Protein AF-A0A818SP12-F1 (afdb_monomer_lite)

Foldseek 3Di:
DQAADEPPDADAEDEDEPVPDDPPLRAAYEHYAEYEYADAEDDDPVSVVSRYQLQNHQEYAPQRYNDDALVNVQVSLVRRQNHAYYEYEPVSQQAAPPRHQAYEYEPPDPPDDVVNSCNRCVNHQEYEYEDADPVVVVVVVVVCPRHQYYQYDYPPDDPVRNPPPNPPPDPDD

Structure (mmCIF, N/CA/C/O backbone):
data_AF-A0A818SP12-F1
#
_entry.id   AF-A0A818SP12-F1
#
loop_
_atom_site.group_PDB
_atom_site.id
_atom_site.type_symbol
_atom_site.label_atom_id
_atom_site.label_alt_id
_atom_site.label_comp_id
_atom_site.label_asym_id
_atom_site.label_entity_id
_atom_site.label_seq_id
_atom_site.pdbx_PDB_ins_code
_atom_site.Cartn_x
_atom_site.Cartn_y
_atom_site.Cartn_z
_atom_site.occupancy
_atom_site.B_iso_or_equiv
_atom_site.auth_seq_id
_atom_site.auth_comp_id
_atom_site.auth_asym_id
_atom_site.auth_atom_id
_atom_site.pdbx_PDB_model_num
ATOM 1 N N . MET A 1 1 ? -17.004 5.245 33.295 1.00 41.19 1 MET A N 1
ATOM 2 C CA . MET A 1 1 ? -17.491 4.668 32.028 1.00 41.19 1 MET A CA 1
ATOM 3 C C . MET A 1 1 ? -17.268 5.730 30.967 1.00 41.19 1 MET A C 1
ATOM 5 O O . MET A 1 1 ? -18.057 6.663 30.880 1.00 41.19 1 MET A O 1
ATOM 9 N N . GLU A 1 2 ? -16.122 5.689 30.291 1.00 43.19 2 GLU A N 1
ATOM 10 C CA . GLU A 1 2 ? -15.814 6.641 29.219 1.00 43.19 2 GLU A CA 1
ATOM 11 C C . GLU A 1 2 ? -16.740 6.339 28.036 1.00 43.19 2 GLU A C 1
ATOM 13 O O . GLU A 1 2 ? -16.854 5.194 27.600 1.00 43.19 2 GLU A O 1
ATOM 18 N N . LYS A 1 3 ? -17.503 7.342 27.590 1.00 48.75 3 LYS A N 1
ATOM 19 C CA . LYS A 1 3 ? -18.374 7.219 26.420 1.00 48.75 3 LYS A CA 1
ATOM 20 C C . LYS A 1 3 ? -17.529 7.491 25.181 1.00 48.75 3 LYS A C 1
ATOM 22 O O . LYS A 1 3 ? -17.198 8.644 24.926 1.00 48.75 3 LYS A O 1
ATOM 27 N N . TYR A 1 4 ? -17.208 6.448 24.427 1.00 52.53 4 TYR A N 1
ATOM 28 C CA . TYR A 1 4 ? -16.666 6.595 23.080 1.00 52.53 4 TYR A CA 1
ATOM 29 C C . TYR A 1 4 ? -17.786 7.070 22.137 1.00 52.53 4 TYR A C 1
ATOM 31 O O . TYR A 1 4 ? -18.865 6.477 22.096 1.00 52.53 4 TYR A O 1
ATOM 39 N N . LEU A 1 5 ? -17.544 8.154 21.404 1.00 53.16 5 LEU A N 1
ATOM 40 C CA . LEU A 1 5 ? -18.278 8.546 20.207 1.00 53.16 5 LEU A CA 1
ATOM 41 C C . LEU A 1 5 ? -17.716 7.742 19.030 1.00 53.16 5 LEU A C 1
ATOM 43 O O . LEU A 1 5 ? -16.563 7.908 18.624 1.00 53.16 5 LEU A O 1
ATOM 47 N N . PHE A 1 6 ? -18.541 6.854 18.491 1.00 58.62 6 PHE A N 1
ATOM 48 C CA . PHE A 1 6 ? -18.219 6.105 17.286 1.00 58.62 6 PHE A CA 1
ATOM 49 C C . PHE A 1 6 ? -18.620 6.931 16.069 1.00 58.62 6 PHE A C 1
ATOM 51 O O . PHE A 1 6 ? -19.770 7.358 15.954 1.00 58.62 6 PHE A O 1
ATOM 58 N N . TYR A 1 7 ? -17.682 7.139 15.148 1.00 61.56 7 TYR A N 1
ATOM 59 C CA . TYR A 1 7 ? -18.035 7.613 13.815 1.00 61.56 7 TYR A CA 1
ATOM 60 C C . TYR A 1 7 ? -18.568 6.423 13.017 1.00 61.56 7 TYR A C 1
ATOM 62 O O . TYR A 1 7 ? -17.802 5.640 12.463 1.00 61.56 7 TYR A O 1
ATOM 70 N N . GLU A 1 8 ? -19.894 6.276 13.009 1.00 62.97 8 GLU A N 1
ATOM 71 C CA . GLU A 1 8 ? -20.602 5.222 12.266 1.00 62.97 8 GLU A CA 1
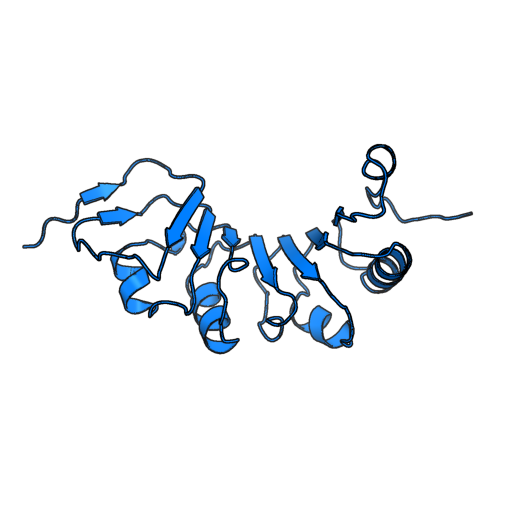ATOM 72 C C . GLU A 1 8 ? -20.733 5.526 10.770 1.00 62.97 8 GLU A C 1
ATOM 74 O O . GLU A 1 8 ? -21.113 4.650 9.999 1.00 62.97 8 GLU A O 1
ATOM 79 N N . ASN A 1 9 ? -20.423 6.752 10.348 1.00 75.19 9 ASN A N 1
ATOM 80 C CA . ASN A 1 9 ? -20.416 7.103 8.937 1.00 75.19 9 ASN A CA 1
ATOM 81 C C . ASN A 1 9 ? -19.161 6.553 8.263 1.00 75.19 9 ASN A C 1
ATOM 83 O O . ASN A 1 9 ? -18.054 6.660 8.794 1.00 75.19 9 ASN A O 1
ATOM 87 N N . LYS A 1 10 ? -19.344 6.032 7.052 1.00 81.19 10 LYS A N 1
ATOM 88 C CA . LYS A 1 10 ? -18.255 5.596 6.187 1.00 81.19 10 LYS A CA 1
ATOM 89 C C . LYS A 1 10 ? -17.346 6.776 5.848 1.00 81.19 10 LYS A C 1
ATOM 91 O O . LYS A 1 10 ? -17.811 7.809 5.371 1.00 81.19 10 LYS A O 1
ATOM 96 N N . ILE A 1 11 ? -16.054 6.593 6.076 1.00 83.25 11 ILE A N 1
ATOM 97 C CA . ILE A 1 11 ? -14.992 7.518 5.701 1.00 83.25 11 ILE A CA 1
ATOM 98 C C . ILE A 1 11 ? -14.159 6.812 4.638 1.00 83.25 11 ILE A C 1
ATOM 100 O O . ILE A 1 11 ? -13.519 5.793 4.904 1.00 83.25 11 ILE A O 1
ATOM 104 N N . ASP A 1 12 ? -14.179 7.338 3.418 1.00 84.31 12 ASP A N 1
ATOM 105 C CA . ASP A 1 12 ? -13.412 6.736 2.328 1.00 84.31 12 ASP A CA 1
ATOM 106 C C . ASP A 1 12 ? -11.906 6.896 2.568 1.00 84.31 12 ASP A C 1
ATOM 108 O O . ASP A 1 12 ? -11.175 5.910 2.486 1.00 84.31 12 ASP A O 1
ATOM 112 N N . SER A 1 13 ? -11.479 8.093 2.985 1.00 87.69 13 SER A N 1
ATOM 113 C CA . SER A 1 13 ? -10.087 8.400 3.326 1.00 87.69 13 SER A CA 1
ATOM 114 C C . SER A 1 13 ? -9.990 9.217 4.608 1.00 87.69 13 SER A C 1
ATOM 116 O O . SER A 1 13 ? -10.623 10.265 4.731 1.00 87.69 13 SER A O 1
ATOM 118 N N . LEU A 1 14 ? -9.177 8.751 5.554 1.00 88.00 14 LEU A N 1
ATOM 119 C CA . LEU A 1 14 ? -8.859 9.458 6.790 1.00 88.00 14 LEU A CA 1
ATOM 120 C C . LEU A 1 14 ? -7.372 9.804 6.810 1.00 88.00 14 LEU A C 1
ATOM 122 O O . LEU A 1 14 ? -6.536 8.911 6.711 1.00 88.00 14 LEU A O 1
ATOM 126 N N . LEU A 1 15 ? -7.057 11.089 6.971 1.00 86.31 15 LEU A N 1
ATOM 127 C CA . LEU A 1 15 ? -5.697 11.568 7.202 1.00 86.31 15 LEU A CA 1
ATOM 128 C C . LEU A 1 15 ? -5.488 11.814 8.696 1.00 86.31 15 LEU A C 1
ATOM 130 O O . LEU A 1 15 ? -6.274 12.523 9.326 1.00 86.31 15 LEU A O 1
ATOM 134 N N . ILE A 1 16 ? -4.426 11.233 9.252 1.00 82.62 16 ILE A N 1
ATOM 135 C CA . ILE A 1 16 ? -4.014 11.427 10.642 1.00 82.62 16 ILE A CA 1
ATOM 136 C C . ILE A 1 16 ? -2.617 12.044 10.673 1.00 82.62 16 ILE A C 1
ATOM 138 O O . ILE A 1 16 ? -1.634 11.397 10.316 1.00 82.62 16 ILE A O 1
ATOM 142 N N . ASP A 1 17 ? -2.550 13.280 11.170 1.00 81.38 17 ASP A N 1
ATOM 143 C CA . ASP A 1 17 ? -1.303 13.951 11.537 1.00 81.38 17 ASP A CA 1
ATOM 144 C C . ASP A 1 17 ? -0.879 13.511 12.942 1.00 81.38 17 ASP A C 1
ATOM 146 O O . ASP A 1 17 ? -1.494 13.896 13.941 1.00 81.38 17 ASP A O 1
ATOM 150 N N . ILE A 1 18 ? 0.169 12.688 13.013 1.00 73.88 18 ILE A N 1
ATOM 151 C CA . ILE A 1 18 ? 0.690 12.117 14.263 1.00 73.88 18 ILE A CA 1
ATOM 152 C C . ILE A 1 18 ? 1.515 13.122 15.083 1.00 73.88 18 ILE A C 1
ATOM 154 O O . ILE A 1 18 ? 1.716 12.898 16.275 1.00 73.88 18 ILE A O 1
ATOM 158 N N . VAL A 1 19 ? 1.945 14.247 14.495 1.00 68.00 19 VAL A N 1
ATOM 159 C CA . VAL A 1 19 ? 2.698 15.308 15.192 1.00 68.00 19 VAL A CA 1
ATOM 160 C C . VAL A 1 19 ? 1.755 16.198 15.993 1.00 68.00 19 VAL A C 1
ATOM 162 O O . VAL A 1 19 ? 2.075 16.630 17.101 1.00 68.00 19 VAL A O 1
ATOM 165 N N . ARG A 1 20 ? 0.573 16.480 15.441 1.00 62.47 20 ARG A N 1
ATOM 166 C CA . ARG A 1 20 ? -0.422 17.382 16.046 1.00 62.47 20 ARG A CA 1
ATOM 167 C C . ARG A 1 20 ? -1.570 16.650 16.724 1.00 62.47 20 ARG A C 1
ATOM 169 O O . ARG A 1 20 ? -2.579 17.271 17.067 1.00 62.47 20 ARG A O 1
ATOM 176 N N . PHE A 1 21 ? -1.435 15.342 16.920 1.00 57.81 21 PHE A N 1
ATOM 177 C CA . PHE A 1 21 ? -2.532 14.529 17.408 1.00 57.81 21 PHE A CA 1
ATOM 178 C C . PHE A 1 21 ? -2.845 14.834 18.877 1.00 57.81 21 PHE A C 1
ATOM 180 O O . PHE A 1 21 ? -2.185 14.362 19.802 1.00 57.81 21 PHE A O 1
ATOM 187 N N . ILE A 1 22 ? -3.902 15.612 19.103 1.00 52.59 22 ILE A N 1
ATOM 188 C CA . ILE A 1 22 ? -4.530 15.712 20.416 1.00 52.59 22 ILE A CA 1
ATOM 189 C C . ILE A 1 22 ? -5.417 14.477 20.553 1.00 52.59 22 ILE A C 1
ATOM 191 O O . ILE A 1 22 ? -6.493 14.407 19.956 1.00 52.59 22 ILE A O 1
ATOM 195 N N . ILE A 1 23 ? -4.968 13.497 21.342 1.00 52.84 23 ILE A N 1
ATOM 196 C CA . ILE A 1 23 ? -5.795 12.352 21.731 1.00 52.84 23 ILE A CA 1
ATOM 197 C C . ILE A 1 23 ? -6.942 12.901 22.583 1.00 52.84 23 ILE A C 1
ATOM 199 O O . ILE A 1 23 ? -6.819 13.072 23.793 1.00 52.84 23 ILE A O 1
ATOM 203 N N . SER A 1 24 ? -8.074 13.198 21.952 1.00 47.06 24 SER A N 1
ATOM 204 C CA . SER A 1 24 ? -9.338 13.177 22.668 1.00 47.06 24 SER A CA 1
ATOM 205 C C . SER A 1 24 ? -9.766 11.708 22.707 1.00 47.06 24 SER A C 1
ATOM 207 O O . SER A 1 24 ? -10.098 11.173 21.646 1.00 47.06 24 SER A O 1
ATOM 209 N N . PRO A 1 25 ? -9.774 11.035 23.875 1.00 51.47 25 PRO A N 1
ATOM 210 C CA . PRO A 1 25 ? -10.089 9.602 24.018 1.00 51.47 25 PRO A CA 1
ATOM 211 C C . PRO A 1 25 ? -11.529 9.234 23.612 1.00 51.47 25 PRO A C 1
ATOM 213 O O . PRO A 1 25 ? -11.990 8.122 23.843 1.00 51.47 25 PRO A O 1
ATOM 216 N N . ILE A 1 26 ? -12.262 10.178 23.029 1.00 56.19 26 ILE A N 1
ATOM 217 C CA . ILE A 1 26 ? -13.682 10.087 22.753 1.00 56.19 26 ILE A CA 1
ATOM 218 C C . ILE A 1 26 ? -13.934 9.520 21.349 1.00 56.19 26 ILE A C 1
ATOM 220 O O . ILE A 1 26 ? -14.960 8.886 21.165 1.00 56.19 26 ILE A O 1
ATOM 224 N N . HIS A 1 27 ? -13.040 9.663 20.367 1.00 65.56 27 HIS A N 1
ATOM 225 C CA . HIS A 1 27 ? -13.371 9.315 18.976 1.00 65.56 27 HIS A CA 1
ATOM 226 C C . HIS A 1 27 ? -12.749 7.996 18.517 1.00 65.56 27 HIS A C 1
ATOM 228 O O . HIS A 1 27 ? -11.528 7.848 18.514 1.00 65.56 27 HIS A O 1
ATOM 234 N N . ARG A 1 28 ? -13.601 7.065 18.068 1.00 77.25 28 ARG A N 1
ATOM 235 C CA . ARG A 1 28 ? -13.178 5.836 17.388 1.00 77.25 28 ARG A CA 1
ATOM 236 C C . ARG A 1 28 ? -13.745 5.773 15.973 1.00 77.25 28 ARG A C 1
ATOM 238 O O . ARG A 1 28 ? -14.959 5.833 15.777 1.00 77.25 28 ARG A O 1
ATOM 245 N N . PHE A 1 29 ? -12.859 5.619 14.999 1.00 83.94 29 PHE A N 1
ATOM 246 C CA . PHE A 1 29 ? -13.175 5.467 13.586 1.00 83.94 29 PHE A CA 1
ATOM 247 C C . PHE A 1 29 ? -13.300 3.979 13.241 1.00 83.94 29 PHE A C 1
ATOM 249 O O . PHE A 1 29 ? -12.319 3.236 13.281 1.00 83.94 29 PHE A O 1
ATOM 256 N N . THR A 1 30 ? -14.517 3.525 12.938 1.00 82.94 30 THR A N 1
ATOM 257 C CA . THR A 1 30 ? -14.813 2.099 12.694 1.00 82.94 30 THR A CA 1
ATOM 258 C C . THR A 1 30 ? -15.111 1.771 11.237 1.00 82.94 30 THR A C 1
ATOM 260 O O . THR A 1 30 ? -15.157 0.599 10.885 1.00 82.94 30 THR A O 1
ATOM 263 N N . GLN A 1 31 ? -15.297 2.777 10.381 1.00 86.12 31 GLN A N 1
ATOM 264 C CA . GLN A 1 31 ? -15.625 2.596 8.965 1.00 86.12 31 GLN A CA 1
ATOM 265 C C . GLN A 1 31 ? -14.680 3.391 8.057 1.00 86.12 31 GLN A C 1
ATOM 267 O O . GLN A 1 31 ? -15.122 4.189 7.236 1.00 86.12 31 GLN A O 1
ATOM 272 N N . VAL A 1 32 ? -13.373 3.186 8.223 1.00 88.75 32 VAL A N 1
ATOM 273 C CA . VAL A 1 32 ? -12.334 3.793 7.376 1.00 88.75 32 VAL A CA 1
ATOM 274 C C . VAL A 1 32 ? -11.844 2.750 6.378 1.00 88.75 32 VAL A C 1
ATOM 276 O O . VAL A 1 32 ? -11.532 1.634 6.784 1.00 88.75 32 VAL A O 1
ATOM 279 N N . LYS A 1 33 ? -11.775 3.104 5.089 1.00 91.62 33 LYS A N 1
ATOM 280 C CA . LYS A 1 33 ? -11.207 2.237 4.037 1.00 91.62 33 LYS A CA 1
ATOM 281 C C . LYS A 1 33 ? -9.752 2.565 3.728 1.00 91.62 33 LYS A C 1
ATOM 283 O O . LYS A 1 33 ? -8.932 1.655 3.629 1.00 91.62 33 LYS A O 1
ATOM 288 N N . SER A 1 34 ? -9.442 3.849 3.577 1.00 93.00 34 SER A N 1
ATOM 289 C CA . SER A 1 34 ? -8.093 4.342 3.318 1.00 93.00 34 SER A CA 1
ATOM 290 C C . SER A 1 34 ? -7.593 5.135 4.515 1.00 93.00 34 SER A C 1
ATOM 292 O O . SER A 1 34 ? -8.241 6.092 4.941 1.00 93.00 34 SER A O 1
ATOM 294 N N . LEU A 1 35 ? -6.428 4.768 5.040 1.00 90.94 35 LEU A N 1
ATOM 295 C CA . LEU A 1 35 ? -5.744 5.539 6.071 1.00 90.94 35 LEU A CA 1
ATOM 296 C C . LEU A 1 35 ? -4.454 6.128 5.510 1.00 90.94 35 LEU A C 1
ATOM 298 O O . LEU A 1 35 ? -3.609 5.411 4.981 1.00 90.94 35 LEU A O 1
ATOM 302 N N . ILE A 1 36 ? -4.323 7.439 5.669 1.00 89.50 36 ILE A N 1
ATOM 303 C CA . ILE A 1 36 ? -3.132 8.214 5.351 1.00 89.50 36 ILE A CA 1
ATOM 304 C C . ILE A 1 36 ? -2.532 8.661 6.679 1.00 89.50 36 ILE A C 1
ATOM 306 O O . ILE A 1 36 ? -3.196 9.337 7.469 1.00 89.50 36 ILE A O 1
ATOM 310 N N . LEU A 1 37 ? -1.293 8.267 6.941 1.00 85.62 37 LEU A N 1
ATOM 311 C CA . LEU A 1 37 ? -0.561 8.701 8.124 1.00 85.62 37 LEU A CA 1
ATOM 312 C C . LEU A 1 37 ? 0.511 9.701 7.703 1.00 85.62 37 LEU A C 1
ATOM 314 O O . LEU A 1 37 ? 1.258 9.446 6.763 1.00 85.62 37 LEU A O 1
ATOM 318 N N . CYS A 1 38 ? 0.594 10.831 8.403 1.00 83.88 38 CYS A N 1
ATOM 319 C CA . CYS A 1 38 ? 1.618 11.838 8.149 1.00 83.88 38 CYS A CA 1
ATOM 320 C C . CYS A 1 38 ? 2.298 12.303 9.436 1.00 83.88 38 CYS A C 1
ATOM 322 O O . CYS A 1 38 ? 1.653 12.407 10.484 1.00 83.88 38 CYS A O 1
ATOM 324 N N . GLY A 1 39 ? 3.592 12.615 9.344 1.00 81.81 39 GLY A N 1
ATOM 325 C CA . GLY A 1 39 ? 4.402 13.167 10.429 1.00 81.81 39 GLY A CA 1
ATOM 326 C C . GLY A 1 39 ? 5.796 12.553 10.526 1.00 81.81 39 GLY A C 1
ATOM 327 O O . GLY A 1 39 ? 6.221 11.812 9.649 1.00 81.81 39 GLY A O 1
ATOM 328 N N . SER A 1 40 ? 6.527 12.853 11.598 1.00 77.94 40 SER A N 1
ATOM 329 C CA . SER A 1 40 ? 7.939 12.463 11.694 1.00 77.94 40 SER A CA 1
ATOM 330 C C . SER A 1 40 ? 8.154 10.983 12.021 1.00 77.94 40 SER A C 1
ATOM 332 O O . SER A 1 40 ? 8.978 10.329 11.390 1.00 77.94 40 SER A O 1
ATOM 334 N N . THR A 1 41 ? 7.417 10.431 12.989 1.00 76.50 41 THR A N 1
ATOM 335 C CA . THR A 1 41 ? 7.531 9.025 13.411 1.00 76.50 41 THR A CA 1
ATOM 336 C C . THR A 1 41 ? 6.173 8.415 13.704 1.00 76.50 41 THR A C 1
ATOM 338 O O . THR A 1 41 ? 5.271 9.082 14.215 1.00 76.50 41 THR A O 1
ATOM 341 N N . LEU A 1 42 ? 6.030 7.118 13.429 1.00 76.75 42 LEU A N 1
ATOM 342 C CA . LEU A 1 42 ? 4.791 6.402 13.691 1.00 76.75 42 LEU A CA 1
ATOM 343 C C . LEU A 1 42 ? 4.441 6.399 15.192 1.00 76.75 42 LEU A C 1
ATOM 345 O O . LEU A 1 42 ? 5.268 6.126 16.062 1.00 76.75 42 LEU A O 1
ATOM 349 N N . MET A 1 43 ? 3.172 6.661 15.501 1.00 76.38 43 MET A N 1
ATOM 350 C CA . MET A 1 43 ? 2.629 6.463 16.843 1.00 76.38 43 MET A CA 1
ATOM 351 C C . MET A 1 43 ? 2.566 4.967 17.193 1.00 76.38 43 MET A C 1
ATOM 353 O O . MET A 1 43 ? 2.374 4.122 16.319 1.00 76.38 43 MET A O 1
ATOM 357 N N . SER A 1 44 ? 2.662 4.617 18.481 1.00 79.69 44 SER A N 1
ATOM 358 C CA . SER A 1 44 ? 2.549 3.213 18.880 1.00 79.69 44 SER A CA 1
ATOM 359 C C . SER A 1 44 ? 1.223 2.600 18.414 1.00 79.69 44 SER A C 1
ATOM 361 O O . SER A 1 44 ? 0.153 3.216 18.474 1.00 79.69 44 SER A O 1
ATOM 363 N N . LEU A 1 45 ? 1.296 1.345 17.968 1.00 81.31 45 LEU A N 1
ATOM 364 C CA . LEU A 1 45 ? 0.138 0.602 17.481 1.00 81.31 45 LEU A CA 1
ATOM 365 C C . LEU A 1 45 ? -1.004 0.569 18.505 1.00 81.31 45 LEU A C 1
ATOM 367 O O . LEU A 1 45 ? -2.172 0.617 18.123 1.00 81.31 45 LEU A O 1
ATOM 371 N N . ASP A 1 46 ? -0.676 0.484 19.794 1.00 81.19 46 ASP A N 1
ATOM 372 C CA . ASP A 1 46 ? -1.672 0.444 20.861 1.00 81.19 46 ASP A CA 1
ATOM 373 C C . ASP A 1 46 ? -2.527 1.709 20.873 1.00 81.19 46 ASP A C 1
ATOM 375 O O . ASP A 1 46 ? -3.747 1.608 20.980 1.00 81.19 46 ASP A O 1
ATOM 379 N N . VAL A 1 47 ? -1.923 2.885 20.665 1.00 80.38 47 VAL A N 1
ATOM 380 C CA . VAL A 1 47 ? -2.680 4.137 20.581 1.00 80.38 47 VAL A CA 1
ATOM 381 C C . VAL A 1 47 ? -3.512 4.176 19.302 1.00 80.38 47 VAL A C 1
ATOM 383 O O . VAL A 1 47 ? -4.703 4.481 19.374 1.00 80.38 47 VAL A O 1
ATOM 386 N N . LEU A 1 48 ? -2.957 3.779 18.152 1.00 82.06 48 LEU A N 1
ATOM 387 C CA . LEU A 1 48 ? -3.722 3.728 16.899 1.00 82.06 48 LEU A CA 1
ATOM 388 C C . LEU A 1 48 ? -4.948 2.801 17.008 1.00 82.06 48 LEU A C 1
ATOM 390 O O . LEU A 1 48 ? -6.037 3.149 16.558 1.00 82.06 48 LEU A O 1
ATOM 394 N N . LYS A 1 49 ? -4.814 1.660 17.692 1.00 83.56 49 LYS A N 1
ATOM 395 C CA . LYS A 1 49 ? -5.921 0.725 17.962 1.00 83.56 49 LYS A CA 1
ATOM 396 C C . LYS A 1 49 ? -6.995 1.290 18.893 1.00 83.56 49 LYS A C 1
ATOM 398 O O . LYS A 1 49 ? -8.123 0.794 18.876 1.00 83.56 49 LYS A O 1
ATOM 403 N N . THR A 1 50 ? -6.678 2.293 19.716 1.00 81.00 50 THR A N 1
ATOM 404 C CA . THR A 1 50 ? -7.699 2.957 20.546 1.00 81.00 50 THR A CA 1
ATOM 405 C C . THR A 1 50 ? -8.627 3.839 19.713 1.00 81.00 50 THR A C 1
ATOM 407 O O . THR A 1 50 ? -9.817 3.927 20.018 1.00 81.00 50 THR A O 1
ATOM 410 N N . ILE A 1 51 ? -8.108 4.426 18.631 1.00 82.00 51 ILE A N 1
ATOM 411 C CA . ILE A 1 51 ? -8.832 5.377 17.781 1.00 82.00 51 ILE A CA 1
ATOM 412 C C . ILE A 1 51 ? -9.360 4.760 16.482 1.00 82.00 51 ILE A C 1
ATOM 414 O O . ILE A 1 51 ? -10.211 5.371 15.843 1.00 82.00 51 ILE A O 1
ATOM 418 N N . MET A 1 52 ? -8.914 3.563 16.084 1.00 85.31 52 MET A N 1
ATOM 419 C CA . MET A 1 52 ? -9.251 2.980 14.780 1.00 85.31 52 MET A CA 1
ATOM 420 C C . MET A 1 52 ? -9.505 1.471 14.815 1.00 85.31 52 MET A C 1
ATOM 422 O O . MET A 1 52 ? -8.848 0.724 15.539 1.00 85.31 52 MET A O 1
ATOM 426 N N . ASP A 1 53 ? -10.447 1.013 13.986 1.00 87.12 53 ASP A N 1
ATOM 427 C CA . ASP A 1 53 ? -10.574 -0.397 13.612 1.00 87.12 53 ASP A CA 1
ATOM 428 C C . ASP A 1 53 ? -9.811 -0.704 12.314 1.00 87.12 53 ASP A C 1
ATOM 430 O O . ASP A 1 53 ? -10.265 -0.397 11.212 1.00 87.12 53 ASP A O 1
ATOM 434 N N . PHE A 1 54 ? -8.659 -1.360 12.449 1.00 89.25 54 PHE A N 1
ATOM 435 C CA . PHE A 1 54 ? -7.813 -1.753 11.323 1.00 89.25 54 PHE A CA 1
ATOM 436 C C . PHE A 1 54 ? -8.421 -2.842 10.422 1.00 89.25 54 PHE A C 1
ATOM 438 O O . PHE A 1 54 ? -7.963 -3.034 9.298 1.00 89.25 54 PHE A O 1
ATOM 445 N N . ASN A 1 55 ? -9.474 -3.543 10.862 1.00 89.81 55 ASN A N 1
ATOM 446 C CA . ASN A 1 55 ? -10.075 -4.627 10.077 1.00 89.81 55 ASN A CA 1
ATOM 447 C C . ASN A 1 55 ? -10.785 -4.150 8.805 1.00 89.81 55 ASN A C 1
ATOM 449 O O . ASN A 1 55 ? -11.069 -4.972 7.935 1.00 89.81 55 ASN A O 1
ATOM 453 N N . GLN A 1 56 ? -11.114 -2.859 8.706 1.00 87.94 56 GLN A N 1
ATOM 454 C CA . GLN A 1 56 ? -11.771 -2.277 7.531 1.00 87.94 56 GLN A CA 1
ATOM 455 C C . GLN A 1 56 ? -10.790 -1.615 6.559 1.00 87.94 56 GLN A C 1
ATOM 457 O O . GLN A 1 56 ? -11.196 -1.249 5.458 1.00 87.94 56 GLN A O 1
ATOM 462 N N . ILE A 1 57 ? -9.519 -1.476 6.947 1.00 92.81 57 ILE A N 1
ATOM 463 C CA . ILE A 1 57 ? -8.525 -0.786 6.134 1.00 92.81 57 ILE A CA 1
ATOM 464 C C . ILE A 1 57 ? -8.141 -1.657 4.941 1.00 92.81 57 ILE A C 1
ATOM 466 O O . ILE A 1 57 ? -7.608 -2.756 5.091 1.00 92.81 57 ILE A O 1
ATOM 470 N N . GLU A 1 58 ? -8.415 -1.129 3.755 1.00 94.69 58 GLU A N 1
ATOM 471 C CA . GLU A 1 58 ? -8.094 -1.715 2.454 1.00 94.69 58 GLU A CA 1
ATOM 472 C C . GLU A 1 58 ? -6.876 -1.021 1.826 1.00 94.69 58 GLU A C 1
ATOM 474 O O . GLU A 1 58 ? -6.128 -1.661 1.085 1.00 94.69 58 GLU A O 1
ATOM 479 N N . LYS A 1 59 ? -6.643 0.255 2.171 1.00 94.75 59 LYS A N 1
ATOM 480 C CA . LYS A 1 59 ? -5.549 1.080 1.652 1.00 94.75 59 LYS A CA 1
ATOM 481 C C . LYS A 1 59 ? -4.757 1.770 2.761 1.00 94.75 59 LYS A C 1
ATOM 483 O O . LYS A 1 59 ? -5.344 2.403 3.641 1.00 94.75 59 LYS A O 1
ATOM 488 N N . PHE A 1 60 ? -3.432 1.713 2.656 1.00 92.06 60 PHE A N 1
ATOM 489 C CA . PHE A 1 60 ? -2.523 2.520 3.464 1.00 92.06 60 PHE A CA 1
ATOM 490 C C . PHE A 1 60 ? -1.646 3.425 2.632 1.00 92.06 60 PHE A C 1
ATOM 492 O O . PHE A 1 60 ? -1.146 3.026 1.584 1.00 92.06 60 PHE A O 1
ATOM 499 N N . ASP A 1 61 ? -1.421 4.612 3.175 1.00 90.31 61 ASP A N 1
ATOM 500 C CA . ASP A 1 61 ? -0.471 5.575 2.661 1.00 90.31 61 ASP A CA 1
ATOM 501 C C . ASP A 1 61 ? 0.489 6.014 3.769 1.00 90.31 61 ASP A C 1
ATOM 503 O O . ASP A 1 61 ? 0.079 6.606 4.775 1.00 90.31 61 ASP A O 1
ATOM 507 N N . PHE A 1 62 ? 1.761 5.665 3.577 1.00 84.31 62 PHE A N 1
ATOM 508 C CA . PHE A 1 62 ? 2.879 6.017 4.448 1.00 84.31 62 PHE A CA 1
ATOM 509 C C . PHE A 1 62 ? 3.802 7.062 3.831 1.00 84.31 62 PHE A C 1
ATOM 511 O O . PHE A 1 62 ? 4.821 7.385 4.434 1.00 84.31 62 PHE A O 1
ATOM 518 N N . PHE A 1 63 ? 3.470 7.590 2.653 1.00 80.50 63 PHE A N 1
ATOM 519 C CA . PHE A 1 63 ? 4.346 8.494 1.915 1.00 80.50 63 PHE A CA 1
ATOM 520 C C . PHE A 1 63 ? 4.700 9.755 2.713 1.00 80.50 63 PHE A C 1
ATOM 522 O O . PHE A 1 63 ? 5.784 10.309 2.585 1.00 80.50 63 PHE A O 1
ATOM 529 N N . LEU A 1 64 ? 3.792 10.188 3.588 1.00 81.62 64 LEU A N 1
ATOM 530 C CA . LEU A 1 64 ? 3.956 11.391 4.397 1.00 81.62 64 LEU A CA 1
ATOM 531 C C . LEU A 1 64 ? 4.591 11.129 5.777 1.00 81.62 64 LEU A C 1
ATOM 533 O O . LEU A 1 64 ? 4.562 12.026 6.625 1.00 81.62 64 LEU A O 1
ATOM 537 N N . ILE A 1 65 ? 5.116 9.923 6.040 1.00 82.31 65 ILE A N 1
ATOM 538 C CA . ILE A 1 65 ? 5.888 9.630 7.256 1.00 82.31 65 ILE A CA 1
ATOM 539 C C . ILE A 1 65 ? 7.387 9.780 6.973 1.00 82.31 65 ILE A C 1
ATOM 541 O O . ILE A 1 65 ? 7.931 9.054 6.149 1.00 82.31 65 ILE A O 1
ATOM 545 N N . GLU A 1 66 ? 8.071 10.664 7.704 1.00 79.81 66 GLU A N 1
ATOM 546 C CA . GLU A 1 66 ? 9.505 10.942 7.494 1.00 79.81 66 GLU A CA 1
ATOM 547 C C . GLU A 1 66 ? 10.410 9.773 7.916 1.00 79.81 66 GLU A C 1
ATOM 549 O O . GLU A 1 66 ? 11.452 9.531 7.313 1.00 79.81 66 GLU A O 1
ATOM 554 N N . SER A 1 67 ? 10.040 9.060 8.983 1.00 78.69 67 SER A N 1
ATOM 555 C CA . SER A 1 67 ? 10.804 7.937 9.521 1.00 78.69 67 SER A CA 1
ATOM 556 C C . SER A 1 67 ? 9.872 6.803 9.931 1.00 78.69 67 SER A C 1
ATOM 558 O O . SER A 1 67 ? 9.147 6.882 10.929 1.00 78.69 67 SER A O 1
ATOM 560 N N . LEU A 1 68 ? 9.903 5.730 9.142 1.00 78.00 68 LEU A N 1
ATOM 561 C CA . LEU A 1 68 ? 9.181 4.493 9.401 1.00 78.00 68 LEU A CA 1
ATOM 562 C C . LEU A 1 68 ? 10.155 3.321 9.321 1.00 78.00 68 LEU A C 1
ATOM 564 O O . LEU A 1 68 ? 10.753 3.059 8.279 1.00 78.00 68 LEU A O 1
ATOM 568 N N . SER A 1 69 ? 10.315 2.581 10.415 1.00 79.25 69 SER A N 1
ATOM 569 C CA . SER A 1 69 ? 11.129 1.371 10.375 1.00 79.25 69 SER A CA 1
ATOM 570 C C . SER A 1 69 ? 10.386 0.228 9.676 1.00 79.25 69 SER A C 1
ATOM 572 O O . SER A 1 69 ? 9.167 0.069 9.786 1.00 79.25 69 SER A O 1
ATOM 574 N N . THR A 1 70 ? 11.140 -0.670 9.040 1.00 78.50 70 THR A N 1
ATOM 575 C CA . THR A 1 70 ? 10.619 -1.930 8.483 1.00 78.50 70 THR A CA 1
ATOM 576 C C . THR A 1 70 ? 9.829 -2.740 9.520 1.00 78.50 70 THR A C 1
ATOM 578 O O . THR A 1 70 ? 8.861 -3.425 9.187 1.00 78.50 70 THR A O 1
ATOM 581 N N . HIS A 1 71 ? 10.222 -2.681 10.796 1.00 82.88 71 HIS A N 1
ATOM 582 C CA . HIS A 1 71 ? 9.529 -3.378 11.877 1.00 82.88 71 HIS A CA 1
ATOM 583 C C . HIS A 1 71 ? 8.133 -2.798 12.141 1.00 82.88 71 HIS A C 1
ATOM 585 O O . HIS A 1 71 ? 7.164 -3.552 12.233 1.00 82.88 71 HIS A O 1
ATOM 591 N N . GLU A 1 72 ? 8.016 -1.472 12.215 1.00 83.12 72 GLU A N 1
ATOM 592 C CA . GLU A 1 72 ? 6.741 -0.775 12.412 1.00 83.12 72 GLU A CA 1
ATOM 593 C C . GLU A 1 72 ? 5.779 -1.018 11.248 1.00 83.12 72 GLU A C 1
ATOM 595 O O . GLU A 1 72 ? 4.614 -1.358 11.472 1.00 83.12 72 GLU A O 1
ATOM 600 N N . LEU A 1 73 ? 6.283 -0.950 10.012 1.00 82.94 73 LEU A N 1
ATOM 601 C CA . LEU A 1 73 ? 5.498 -1.235 8.813 1.00 82.94 73 LEU A CA 1
ATOM 602 C C . LEU A 1 73 ? 4.971 -2.682 8.807 1.00 82.94 73 LEU A C 1
ATOM 604 O O . LEU A 1 73 ? 3.774 -2.907 8.619 1.00 82.94 73 LEU A O 1
ATOM 608 N N . ASN A 1 74 ? 5.830 -3.667 9.100 1.00 84.62 74 ASN A N 1
ATOM 609 C CA . ASN A 1 74 ? 5.429 -5.076 9.229 1.00 84.62 74 ASN A CA 1
ATOM 610 C C . ASN A 1 74 ? 4.320 -5.269 10.272 1.00 84.62 74 ASN A C 1
ATOM 612 O O . ASN A 1 74 ? 3.361 -6.015 10.053 1.00 84.62 74 ASN A O 1
ATOM 616 N N . ILE A 1 75 ? 4.455 -4.610 11.425 1.00 84.94 75 ILE A N 1
ATOM 617 C CA . ILE A 1 75 ? 3.464 -4.682 12.494 1.00 84.94 75 ILE A CA 1
ATOM 618 C C . ILE A 1 75 ? 2.127 -4.106 12.024 1.00 84.94 75 ILE A C 1
ATOM 620 O O . ILE A 1 75 ? 1.098 -4.744 12.250 1.00 84.94 75 ILE A O 1
ATOM 624 N N . LEU A 1 76 ? 2.114 -2.943 11.373 1.00 86.19 76 LEU A N 1
ATOM 625 C CA . LEU A 1 76 ? 0.881 -2.322 10.888 1.00 86.19 76 LEU A CA 1
ATOM 626 C C . LEU A 1 76 ? 0.176 -3.171 9.832 1.00 86.19 76 LEU A C 1
ATOM 628 O O . LEU A 1 76 ? -1.016 -3.447 9.971 1.00 86.19 76 LEU A O 1
ATOM 632 N N . ILE A 1 77 ? 0.916 -3.642 8.825 1.00 88.12 77 ILE A N 1
ATOM 633 C CA . ILE A 1 77 ? 0.382 -4.487 7.749 1.00 88.12 77 ILE A CA 1
ATOM 634 C C . ILE A 1 77 ? -0.267 -5.745 8.336 1.00 88.12 77 ILE A C 1
ATOM 636 O O . ILE A 1 77 ? -1.398 -6.080 7.986 1.00 88.12 77 ILE A O 1
ATOM 640 N N . LYS A 1 78 ? 0.384 -6.393 9.312 1.00 88.31 78 LYS A N 1
ATOM 641 C CA . LYS A 1 78 ? -0.153 -7.582 9.993 1.00 88.31 78 LYS A CA 1
ATOM 642 C C . LYS A 1 78 ? -1.497 -7.334 10.689 1.00 88.31 78 LYS A C 1
ATOM 644 O O . LYS A 1 78 ? -2.282 -8.267 10.845 1.00 88.31 78 LYS A O 1
ATOM 649 N N . HIS A 1 79 ? -1.761 -6.108 11.136 1.00 89.56 79 HIS A N 1
ATOM 650 C CA . HIS A 1 79 ? -3.013 -5.756 11.809 1.00 89.56 79 HIS A CA 1
ATOM 651 C C . HIS A 1 79 ? -4.131 -5.333 10.855 1.00 89.56 79 HIS A C 1
ATOM 653 O O . HIS A 1 79 ? -5.242 -5.096 11.320 1.00 89.56 79 HIS A O 1
ATOM 659 N N . CYS A 1 80 ? -3.863 -5.286 9.549 1.00 91.50 80 CYS A N 1
ATOM 660 C CA . CYS A 1 80 ? -4.816 -4.857 8.533 1.00 91.50 80 CYS A CA 1
ATOM 661 C C . CYS A 1 80 ? -5.105 -6.020 7.582 1.00 91.50 80 CYS A C 1
ATOM 663 O O . CYS A 1 80 ? -4.526 -6.092 6.501 1.00 91.50 80 CYS A O 1
ATOM 665 N N . PRO A 1 81 ? -5.981 -6.963 7.970 1.00 91.44 81 PRO A N 1
ATOM 666 C CA . PRO A 1 81 ? -6.203 -8.201 7.218 1.00 91.44 81 PRO A CA 1
ATOM 667 C C . PRO A 1 81 ? -6.865 -7.996 5.848 1.00 91.44 81 PRO A C 1
ATOM 669 O O . PRO A 1 81 ? -6.921 -8.930 5.055 1.00 91.44 81 PRO A O 1
ATOM 672 N N . ARG A 1 82 ? -7.416 -6.806 5.580 1.00 93.25 82 ARG A N 1
ATOM 673 C CA . ARG A 1 82 ? -8.031 -6.445 4.293 1.00 93.25 82 ARG A CA 1
ATOM 674 C C . ARG A 1 82 ? -7.148 -5.556 3.426 1.00 93.25 82 ARG A C 1
ATOM 676 O O . ARG A 1 82 ? -7.561 -5.203 2.322 1.00 93.25 82 ARG A O 1
ATOM 683 N N . LEU A 1 83 ? -5.965 -5.197 3.923 1.00 93.88 83 LEU A N 1
ATOM 684 C CA . LEU A 1 83 ? -5.053 -4.308 3.229 1.00 93.88 83 LEU A CA 1
ATOM 685 C C . LEU A 1 83 ? -4.619 -4.960 1.920 1.00 93.88 83 LEU A C 1
ATOM 687 O O . LEU A 1 83 ? -3.988 -6.014 1.930 1.00 93.88 83 LEU A O 1
ATOM 691 N N . ASN A 1 84 ? -4.963 -4.315 0.814 1.00 94.75 84 ASN A N 1
ATOM 692 C CA . ASN A 1 84 ? -4.625 -4.754 -0.534 1.00 94.75 84 ASN A CA 1
ATOM 693 C C . ASN A 1 84 ? -3.923 -3.658 -1.344 1.00 94.75 84 ASN A C 1
ATOM 695 O O . ASN A 1 84 ? -3.296 -3.986 -2.347 1.00 94.75 84 ASN A O 1
ATOM 699 N N . PHE A 1 85 ? -3.981 -2.404 -0.886 1.00 94.31 85 PHE A N 1
ATOM 700 C CA . PHE A 1 85 ? -3.335 -1.259 -1.510 1.00 94.31 85 PHE A CA 1
ATOM 701 C C . PHE A 1 85 ? -2.323 -0.640 -0.541 1.00 94.31 85 PHE A C 1
ATOM 703 O O . PHE A 1 85 ? -2.682 -0.271 0.581 1.00 94.31 85 PHE A O 1
ATOM 710 N N . LEU A 1 86 ? -1.079 -0.462 -0.982 1.00 92.00 86 LEU A N 1
ATOM 711 C CA . LEU A 1 86 ? -0.036 0.209 -0.206 1.00 92.00 86 LEU A CA 1
ATOM 712 C C . LEU A 1 86 ? 0.622 1.342 -1.006 1.00 92.00 86 LEU A C 1
ATOM 714 O O . LEU A 1 86 ? 1.003 1.127 -2.149 1.00 92.00 86 LEU A O 1
ATOM 718 N N . ILE A 1 87 ? 0.769 2.522 -0.402 1.00 89.25 87 ILE A N 1
ATOM 719 C CA . ILE A 1 87 ? 1.603 3.629 -0.894 1.00 89.25 87 ILE A CA 1
ATOM 720 C C . ILE A 1 87 ? 2.760 3.812 0.087 1.00 89.25 87 ILE A C 1
ATOM 722 O O . ILE A 1 87 ? 2.532 3.970 1.291 1.00 89.25 87 ILE A O 1
ATOM 726 N N . MET A 1 88 ? 3.992 3.776 -0.413 1.00 83.38 88 MET A N 1
ATOM 727 C CA . MET A 1 88 ? 5.200 3.933 0.397 1.00 83.38 88 MET A CA 1
ATOM 728 C C . MET A 1 88 ? 6.383 4.411 -0.448 1.00 83.38 88 MET A C 1
ATOM 730 O O . MET A 1 88 ? 6.397 4.232 -1.663 1.00 83.38 88 MET A O 1
ATOM 734 N N . ASP A 1 89 ? 7.398 4.967 0.210 1.00 76.56 89 ASP A N 1
ATOM 735 C CA . ASP A 1 89 ? 8.722 5.146 -0.392 1.00 76.56 89 ASP A CA 1
ATOM 736 C C . ASP A 1 89 ? 9.396 3.771 -0.586 1.00 76.56 89 ASP A C 1
ATOM 738 O O . ASP A 1 89 ? 9.340 2.887 0.284 1.00 76.56 89 ASP A O 1
ATOM 742 N N . TYR A 1 90 ? 10.055 3.612 -1.733 1.00 68.12 90 TYR A N 1
ATOM 743 C CA . TYR A 1 90 ? 10.930 2.500 -2.085 1.00 68.12 90 TYR A CA 1
ATOM 744 C C . TYR A 1 90 ? 11.928 2.107 -0.979 1.00 68.12 90 TYR A C 1
ATOM 746 O O . TYR A 1 90 ? 12.173 0.921 -0.744 1.00 68.12 90 TYR A O 1
ATOM 754 N N . ASN A 1 91 ? 12.470 3.066 -0.224 1.00 62.78 91 ASN A N 1
ATOM 755 C CA . ASN A 1 91 ? 13.475 2.798 0.817 1.00 62.78 91 ASN A CA 1
ATOM 756 C C . ASN A 1 91 ? 12.991 1.859 1.946 1.00 62.78 91 ASN A C 1
ATOM 758 O O . ASN A 1 91 ? 13.792 1.338 2.724 1.00 62.78 91 ASN A O 1
ATOM 762 N N . SER A 1 92 ? 11.684 1.597 2.026 1.00 65.25 92 SER A N 1
ATOM 763 C CA . SER A 1 92 ? 11.053 0.779 3.066 1.00 65.25 92 SER A CA 1
ATOM 764 C C . SER A 1 92 ? 10.801 -0.694 2.671 1.00 65.25 92 SER A C 1
ATOM 766 O O . SER A 1 92 ? 10.154 -1.431 3.420 1.00 65.25 92 SER A O 1
ATOM 768 N N . LEU A 1 93 ? 11.318 -1.165 1.527 1.00 64.88 93 LEU A N 1
ATOM 769 C CA . LEU A 1 93 ? 10.926 -2.425 0.859 1.00 64.88 93 LEU A CA 1
ATOM 770 C C . LEU A 1 93 ? 11.382 -3.767 1.465 1.00 64.88 93 LEU A C 1
ATOM 772 O O . LEU A 1 93 ? 11.217 -4.825 0.857 1.00 64.88 93 LEU A O 1
ATOM 776 N N . PHE A 1 94 ? 11.852 -3.787 2.707 1.00 69.81 94 PHE A N 1
ATOM 777 C CA . PHE A 1 94 ? 12.233 -5.029 3.399 1.00 69.81 94 PHE A CA 1
ATOM 778 C C . PHE A 1 94 ? 11.052 -5.725 4.109 1.00 69.81 94 PHE A C 1
ATOM 780 O O . PHE A 1 94 ? 11.238 -6.485 5.062 1.00 69.81 94 PHE A O 1
ATOM 787 N N . VAL A 1 95 ? 9.819 -5.452 3.673 1.00 74.44 95 VAL A N 1
ATOM 788 C CA . VAL A 1 95 ? 8.575 -5.965 4.264 1.00 74.44 95 VAL A CA 1
ATOM 789 C C . VAL A 1 95 ? 7.899 -6.925 3.299 1.00 74.44 95 VAL A C 1
ATOM 791 O O . VAL A 1 95 ? 7.735 -6.610 2.131 1.00 74.44 95 VAL A O 1
ATOM 794 N N . ARG A 1 96 ? 7.463 -8.092 3.786 1.00 78.62 96 ARG A N 1
ATOM 795 C CA . ARG A 1 96 ? 6.713 -9.051 2.968 1.00 78.62 96 ARG A CA 1
ATOM 796 C C . ARG A 1 96 ? 5.299 -8.529 2.695 1.00 78.62 96 ARG A C 1
ATOM 798 O O . ARG A 1 96 ? 4.504 -8.377 3.620 1.00 78.62 96 ARG A O 1
ATOM 805 N N . LEU A 1 97 ? 4.961 -8.350 1.424 1.00 83.50 97 LEU A N 1
ATOM 806 C CA . LEU A 1 97 ? 3.707 -7.769 0.942 1.00 83.50 97 LEU A CA 1
ATOM 807 C C . LEU A 1 97 ? 2.705 -8.841 0.480 1.00 83.50 97 LEU A C 1
ATOM 809 O O . LEU A 1 97 ? 2.006 -8.680 -0.513 1.00 83.50 97 LEU A O 1
ATOM 813 N N . SER A 1 98 ? 2.597 -9.957 1.206 1.00 82.94 98 SER A N 1
ATOM 814 C CA . SER A 1 98 ? 1.842 -11.143 0.756 1.00 82.94 98 SER A CA 1
ATOM 815 C C . SER A 1 98 ? 0.324 -10.960 0.615 1.00 82.94 98 SER A C 1
ATOM 817 O O . SER A 1 98 ? -0.348 -11.870 0.153 1.00 82.94 98 SER A O 1
ATOM 819 N N . GLN A 1 99 ? -0.250 -9.846 1.052 1.00 88.50 99 GLN A N 1
ATOM 820 C CA . GLN A 1 99 ? -1.683 -9.550 0.886 1.00 88.50 99 GLN A CA 1
ATOM 821 C C . GLN A 1 99 ? -1.933 -8.327 -0.010 1.00 88.50 99 GLN A C 1
ATOM 823 O O . GLN A 1 99 ? -3.078 -8.014 -0.332 1.00 88.50 99 GLN A O 1
ATOM 828 N N . ILE A 1 100 ? -0.860 -7.650 -0.427 1.00 91.75 100 ILE A N 1
ATOM 829 C CA . ILE A 1 100 ? -0.923 -6.445 -1.245 1.00 91.75 100 ILE A CA 1
ATOM 830 C C . ILE A 1 100 ? -1.044 -6.858 -2.707 1.00 91.75 100 ILE A C 1
ATOM 832 O O . ILE A 1 100 ? -0.233 -7.637 -3.197 1.00 91.75 100 ILE A O 1
ATOM 836 N N . HIS A 1 101 ? -2.060 -6.324 -3.377 1.00 92.88 101 HIS A N 1
ATOM 837 C CA . HIS A 1 101 ? -2.314 -6.521 -4.803 1.00 92.88 101 HIS A CA 1
ATOM 838 C C . HIS A 1 101 ? -1.971 -5.263 -5.604 1.00 92.88 101 HIS A C 1
ATOM 840 O O . HIS A 1 101 ? -1.559 -5.370 -6.755 1.00 92.88 101 HIS A O 1
ATOM 846 N N . THR A 1 102 ? -2.094 -4.084 -4.991 1.00 92.69 102 THR A N 1
ATOM 847 C CA . THR A 1 102 ? -1.718 -2.807 -5.594 1.00 92.69 102 THR A CA 1
ATOM 848 C C . THR A 1 102 ? -0.653 -2.134 -4.745 1.00 92.69 102 THR A C 1
ATOM 850 O O . THR A 1 102 ? -0.846 -1.907 -3.550 1.00 92.69 102 THR A O 1
ATOM 853 N N . LEU A 1 103 ? 0.478 -1.814 -5.359 1.00 90.44 103 LEU A N 1
ATOM 854 C CA . LEU A 1 103 ? 1.587 -1.139 -4.708 1.00 90.44 103 LEU A CA 1
ATOM 855 C C . LEU A 1 103 ? 1.902 0.135 -5.477 1.00 90.44 103 LEU A C 1
ATOM 857 O O . LEU A 1 103 ? 2.134 0.079 -6.678 1.00 90.44 103 LEU A O 1
ATOM 861 N N . ARG A 1 104 ? 1.940 1.264 -4.775 1.00 88.50 104 ARG A N 1
ATOM 862 C CA . ARG A 1 104 ? 2.467 2.517 -5.293 1.00 88.50 104 ARG A CA 1
ATOM 863 C C . ARG A 1 104 ? 3.794 2.831 -4.632 1.00 88.50 104 ARG A C 1
ATOM 865 O O . ARG A 1 104 ? 3.867 2.895 -3.402 1.00 88.50 104 ARG A O 1
ATOM 872 N N . LEU A 1 105 ? 4.804 3.055 -5.457 1.00 83.75 105 LEU A N 1
ATOM 873 C CA . LEU A 1 105 ? 6.139 3.446 -5.045 1.00 83.75 105 LEU A CA 1
ATOM 874 C C . LEU A 1 105 ? 6.444 4.830 -5.589 1.00 83.75 105 LEU A C 1
ATOM 876 O O . LEU A 1 105 ? 6.240 5.104 -6.772 1.00 83.75 105 LEU A O 1
ATOM 880 N N . ASP A 1 106 ? 6.954 5.685 -4.718 1.00 73.69 106 ASP A N 1
ATOM 881 C CA . ASP A 1 106 ? 7.716 6.834 -5.177 1.00 73.69 106 ASP A CA 1
ATOM 882 C C . ASP A 1 106 ? 9.186 6.428 -5.235 1.00 73.69 106 ASP A C 1
ATOM 884 O O . ASP A 1 106 ? 9.715 5.853 -4.276 1.00 73.69 106 ASP A O 1
ATOM 888 N N . VAL A 1 107 ? 9.806 6.619 -6.394 1.00 67.81 107 VAL A N 1
ATOM 889 C CA . VAL A 1 107 ? 11.151 6.134 -6.684 1.00 67.81 107 VAL A CA 1
ATOM 890 C C . VAL A 1 107 ? 11.972 7.301 -7.202 1.00 67.81 107 VAL A C 1
ATOM 892 O O . VAL A 1 107 ? 12.010 7.573 -8.398 1.00 67.81 107 VAL A O 1
ATOM 895 N N . ASP A 1 108 ? 12.712 7.942 -6.302 1.00 57.91 108 ASP A N 1
ATOM 896 C CA . ASP A 1 108 ? 13.679 8.959 -6.717 1.00 57.91 108 ASP A CA 1
ATOM 897 C C . ASP A 1 108 ? 14.888 8.320 -7.433 1.00 57.91 108 ASP A C 1
ATOM 899 O O . ASP A 1 108 ? 15.417 8.886 -8.389 1.00 57.91 108 ASP A O 1
ATOM 903 N N . PHE A 1 109 ? 15.319 7.120 -7.006 1.00 54.00 109 PHE A N 1
ATOM 904 C CA . PHE A 1 109 ? 16.446 6.378 -7.592 1.00 54.00 109 PHE A CA 1
ATOM 905 C C . PHE A 1 109 ? 16.322 4.858 -7.367 1.00 54.00 109 PHE A C 1
ATOM 907 O O . PHE A 1 109 ? 16.444 4.378 -6.238 1.00 54.00 109 PHE A O 1
ATOM 914 N N . LEU A 1 110 ? 16.186 4.063 -8.436 1.00 55.22 110 LEU A N 1
ATOM 915 C CA . LEU A 1 110 ? 16.406 2.611 -8.362 1.00 55.22 110 LEU A CA 1
ATOM 916 C C . LEU A 1 110 ? 17.910 2.331 -8.413 1.00 55.22 110 LEU A C 1
ATOM 918 O O . LEU A 1 110 ? 18.543 2.436 -9.457 1.00 55.22 110 LEU A O 1
ATOM 922 N N . SER A 1 111 ? 18.491 1.961 -7.273 1.00 55.38 111 SER A N 1
ATOM 923 C CA . SER A 1 111 ? 19.858 1.409 -7.202 1.00 55.38 111 SER A CA 1
ATOM 924 C C . SER A 1 111 ? 19.898 -0.025 -6.661 1.00 55.38 111 SER A C 1
ATOM 926 O O . SER A 1 111 ? 20.971 -0.586 -6.442 1.00 55.38 111 SER A O 1
ATOM 928 N N . LEU A 1 112 ? 18.733 -0.630 -6.426 1.00 54.34 112 LEU A N 1
ATOM 929 C CA . LEU A 1 112 ? 18.597 -1.917 -5.751 1.00 54.34 112 LEU A CA 1
ATOM 930 C C . LEU A 1 112 ? 18.321 -3.051 -6.741 1.00 54.34 112 LEU A C 1
ATOM 932 O O . LEU A 1 112 ? 17.670 -2.870 -7.766 1.00 54.34 112 LEU A O 1
ATOM 936 N N 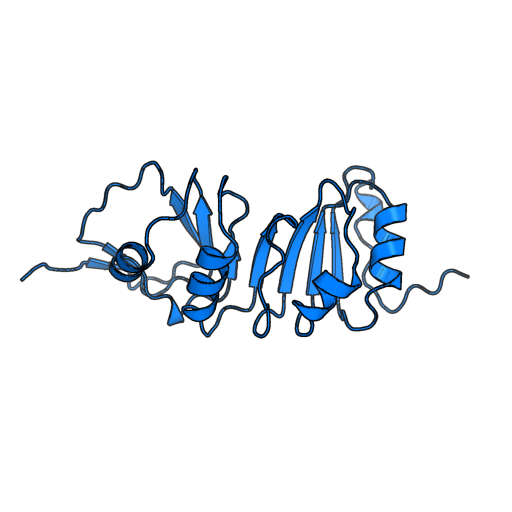. SER A 1 113 ? 18.794 -4.246 -6.383 1.00 61.97 113 SER A N 1
ATOM 937 C CA . SER A 1 113 ? 18.495 -5.485 -7.098 1.00 61.97 113 SER A CA 1
ATOM 938 C C . SER A 1 113 ? 16.987 -5.746 -7.066 1.00 61.97 113 SER A C 1
ATOM 940 O O . SER A 1 113 ? 16.432 -6.055 -6.002 1.00 61.97 113 SER A O 1
ATOM 942 N N . ILE A 1 114 ? 16.346 -5.654 -8.224 1.00 64.75 114 ILE A N 1
ATOM 943 C CA . ILE A 1 114 ? 14.918 -5.918 -8.411 1.00 64.75 114 ILE A CA 1
ATOM 944 C C . ILE A 1 114 ? 14.509 -7.292 -7.863 1.00 64.75 114 ILE A C 1
ATOM 946 O O . ILE A 1 114 ? 13.458 -7.396 -7.238 1.00 64.75 114 ILE A O 1
ATOM 950 N N . ASP A 1 115 ? 15.394 -8.289 -7.916 1.00 66.31 115 ASP A N 1
ATOM 951 C CA . ASP A 1 115 ? 15.177 -9.624 -7.339 1.00 66.31 115 ASP A CA 1
ATOM 952 C C . ASP A 1 115 ? 14.742 -9.606 -5.862 1.00 66.31 115 ASP A C 1
ATOM 954 O O . ASP A 1 115 ? 13.829 -10.328 -5.451 1.00 66.31 115 ASP A O 1
ATOM 958 N N . ASN A 1 116 ? 15.375 -8.763 -5.038 1.00 69.19 116 ASN A N 1
ATOM 959 C CA . ASN A 1 116 ? 15.068 -8.689 -3.607 1.00 69.19 116 ASN A CA 1
ATOM 960 C C . ASN A 1 116 ? 13.712 -8.030 -3.352 1.00 69.19 116 ASN A C 1
ATOM 962 O O . ASN A 1 116 ? 12.968 -8.473 -2.477 1.00 69.19 116 ASN A O 1
ATOM 966 N N . PHE A 1 117 ? 13.388 -6.996 -4.127 1.00 73.44 117 PHE A N 1
ATOM 967 C CA . PHE A 1 117 ? 12.067 -6.379 -4.101 1.00 73.44 117 PHE A CA 1
ATOM 968 C C . PHE A 1 117 ? 10.995 -7.376 -4.553 1.00 73.44 117 PHE A C 1
ATOM 970 O O . PHE A 1 117 ? 9.938 -7.500 -3.934 1.00 73.44 117 PHE A O 1
ATOM 977 N N . TRP A 1 118 ? 11.284 -8.165 -5.584 1.00 72.44 118 TRP A N 1
ATOM 978 C CA . TRP A 1 118 ? 10.297 -9.073 -6.143 1.00 72.44 118 TRP A CA 1
ATOM 979 C C . TRP A 1 118 ? 10.002 -10.278 -5.262 1.00 72.44 118 TRP A C 1
ATOM 981 O O . TRP A 1 118 ? 8.851 -10.700 -5.136 1.00 72.44 118 TRP A O 1
ATOM 991 N N . HIS A 1 119 ? 10.988 -10.735 -4.495 1.00 75.50 119 HIS A N 1
ATOM 992 C CA . HIS A 1 119 ? 10.743 -11.696 -3.427 1.00 75.50 119 HIS A CA 1
ATOM 993 C C . HIS A 1 119 ? 9.763 -11.202 -2.355 1.00 75.50 119 HIS A C 1
ATOM 995 O O . HIS A 1 119 ? 9.054 -12.023 -1.762 1.00 75.50 119 HIS A O 1
ATOM 1001 N N . THR A 1 120 ? 9.693 -9.896 -2.088 1.00 78.44 120 THR A N 1
ATOM 1002 C CA . THR A 1 120 ? 8.785 -9.353 -1.072 1.00 78.44 120 THR A CA 1
ATOM 1003 C C . THR A 1 120 ? 7.407 -8.994 -1.626 1.00 78.44 120 THR A C 1
ATOM 1005 O O . THR A 1 120 ? 6.445 -9.017 -0.855 1.00 78.44 120 THR A O 1
ATOM 1008 N N . ALA A 1 121 ? 7.280 -8.765 -2.936 1.00 79.94 121 ALA A N 1
ATOM 1009 C CA . ALA A 1 121 ? 6.077 -8.251 -3.593 1.00 79.94 121 ALA A CA 1
ATOM 1010 C C . ALA A 1 121 ? 5.378 -9.235 -4.563 1.00 79.94 121 ALA A C 1
ATOM 1012 O O . ALA A 1 121 ? 4.553 -8.818 -5.363 1.00 79.94 121 ALA A O 1
ATOM 1013 N N . GLN A 1 122 ? 5.611 -10.547 -4.436 1.00 82.50 122 GLN A N 1
ATOM 1014 C CA . GLN A 1 122 ? 5.105 -11.598 -5.350 1.00 82.50 122 GLN A CA 1
ATOM 1015 C C . GLN A 1 122 ? 3.587 -11.615 -5.637 1.00 82.50 122 GLN A C 1
ATOM 1017 O O . GLN A 1 122 ? 3.165 -12.204 -6.626 1.00 82.50 122 GLN A O 1
ATOM 1022 N N . ASN A 1 123 ? 2.754 -11.036 -4.766 1.00 87.75 123 ASN A N 1
ATOM 1023 C CA . ASN A 1 123 ? 1.296 -11.003 -4.949 1.00 87.75 123 ASN A CA 1
ATOM 1024 C C . ASN A 1 123 ? 0.791 -9.676 -5.533 1.00 87.75 123 ASN A C 1
ATOM 1026 O O . ASN A 1 123 ? -0.406 -9.537 -5.793 1.00 87.75 123 ASN A O 1
ATOM 1030 N N . VAL A 1 124 ? 1.689 -8.711 -5.738 1.00 89.50 124 VAL A N 1
ATOM 1031 C CA . VAL A 1 124 ? 1.364 -7.439 -6.371 1.00 89.50 124 VAL A CA 1
ATOM 1032 C C . VAL A 1 124 ? 1.042 -7.706 -7.837 1.00 89.50 124 VAL A C 1
ATOM 1034 O O . VAL A 1 124 ? 1.804 -8.353 -8.545 1.00 89.50 124 VAL A O 1
ATOM 1037 N N . LYS A 1 125 ? -0.117 -7.213 -8.271 1.00 90.12 125 LYS A N 1
ATOM 1038 C CA . LYS A 1 125 ? -0.629 -7.299 -9.643 1.00 90.12 125 LYS A CA 1
ATOM 1039 C C . LYS A 1 125 ? -0.722 -5.950 -10.333 1.00 90.12 125 LYS A C 1
ATOM 1041 O O . LYS A 1 125 ? -0.726 -5.893 -11.558 1.00 90.12 125 LYS A O 1
ATOM 1046 N N . THR A 1 126 ? -0.773 -4.879 -9.553 1.00 90.19 126 THR A N 1
ATOM 1047 C CA . THR A 1 126 ? -0.751 -3.508 -10.047 1.00 90.19 126 THR A CA 1
ATOM 1048 C C . THR A 1 126 ? 0.391 -2.762 -9.381 1.00 90.19 126 THR A C 1
ATOM 1050 O O . THR A 1 126 ? 0.431 -2.679 -8.152 1.00 90.19 126 THR A O 1
ATOM 1053 N N . LEU A 1 127 ? 1.297 -2.215 -10.184 1.00 87.00 127 LEU A N 1
ATOM 1054 C CA . LEU A 1 127 ? 2.439 -1.447 -9.712 1.00 87.00 127 LEU A CA 1
ATOM 1055 C C . LEU A 1 127 ? 2.348 -0.013 -10.248 1.00 87.00 127 LEU A C 1
ATOM 1057 O O . LEU A 1 127 ? 2.427 0.215 -11.451 1.00 87.00 127 LEU A O 1
ATOM 1061 N N . GLU A 1 128 ? 2.140 0.945 -9.348 1.00 87.31 128 GLU A N 1
ATOM 1062 C CA . GLU A 1 128 ? 2.139 2.378 -9.645 1.00 87.31 128 GLU A CA 1
ATOM 1063 C C . GLU A 1 128 ? 3.512 2.949 -9.277 1.00 87.31 128 GLU A C 1
ATO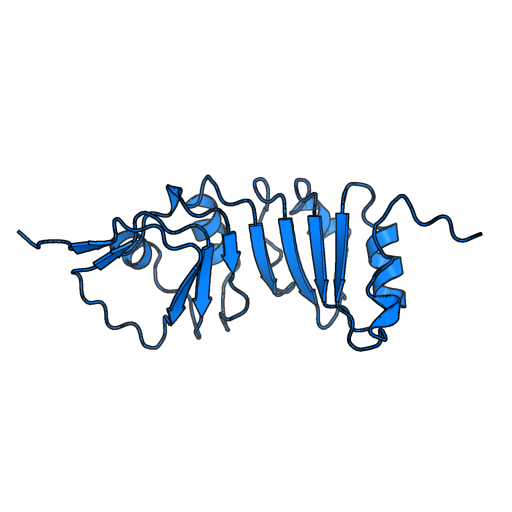M 1065 O O . GLU A 1 128 ? 3.941 2.814 -8.132 1.00 87.31 128 GLU A O 1
ATOM 1070 N N . ILE A 1 129 ? 4.229 3.563 -10.214 1.00 80.94 129 ILE A N 1
ATOM 1071 C CA . ILE A 1 129 ? 5.588 4.052 -9.956 1.00 80.94 129 ILE A CA 1
ATOM 1072 C C . ILE A 1 129 ? 5.745 5.462 -10.492 1.00 80.94 129 ILE A C 1
ATOM 1074 O O . ILE A 1 129 ? 5.474 5.722 -11.665 1.00 80.94 129 ILE A O 1
ATOM 1078 N N . SER A 1 130 ? 6.241 6.349 -9.634 1.00 77.56 130 SER A N 1
ATOM 1079 C CA . SER A 1 130 ? 6.810 7.612 -10.084 1.00 77.56 130 SER A CA 1
ATOM 1080 C C . SER A 1 130 ? 8.260 7.395 -10.496 1.00 77.56 130 SER A C 1
ATOM 1082 O O . SER A 1 130 ? 9.057 6.913 -9.696 1.00 77.56 130 SER A O 1
ATOM 1084 N N . ILE A 1 131 ? 8.585 7.691 -11.750 1.00 75.19 131 ILE A N 1
ATOM 1085 C CA . ILE A 1 131 ? 9.919 7.530 -12.332 1.00 75.19 131 ILE A CA 1
ATOM 1086 C C . ILE A 1 131 ? 10.364 8.850 -12.952 1.00 75.19 131 ILE A C 1
ATOM 1088 O O . ILE A 1 131 ? 9.549 9.629 -13.432 1.00 75.19 131 ILE A O 1
ATOM 1092 N N . ASN A 1 132 ? 11.668 9.097 -12.996 1.00 72.31 132 ASN A N 1
ATOM 1093 C CA . ASN A 1 132 ? 12.231 10.323 -13.571 1.00 72.31 132 ASN A CA 1
ATOM 1094 C C . ASN A 1 132 ? 12.847 10.123 -14.965 1.00 72.31 132 ASN A C 1
ATOM 1096 O O . ASN A 1 132 ? 13.372 11.078 -15.524 1.00 72.31 132 ASN A O 1
ATOM 1100 N N . SER A 1 133 ? 12.806 8.905 -15.515 1.00 74.12 133 SER A N 1
ATOM 1101 C CA . SER A 1 133 ? 13.394 8.579 -16.815 1.00 74.12 133 SER A CA 1
ATOM 1102 C C . SER A 1 133 ? 12.660 7.429 -17.500 1.00 74.12 133 SER A C 1
ATOM 1104 O O . SER A 1 133 ? 12.312 6.426 -16.872 1.00 74.12 133 SER A O 1
ATOM 1106 N N . LYS A 1 134 ? 12.494 7.537 -18.822 1.00 75.38 134 LYS A N 1
ATOM 1107 C CA . LYS A 1 134 ? 11.924 6.480 -19.670 1.00 75.38 134 LYS A CA 1
ATOM 1108 C C . LYS A 1 134 ? 12.753 5.190 -19.680 1.00 75.38 134 LYS A C 1
ATOM 1110 O O . LYS A 1 134 ? 12.169 4.114 -19.749 1.00 75.38 134 LYS A O 1
ATOM 1115 N N . ASP A 1 135 ? 14.079 5.274 -19.590 1.00 76.38 135 ASP A N 1
ATOM 1116 C CA . ASP A 1 135 ? 14.939 4.080 -19.604 1.00 76.38 135 ASP A CA 1
ATOM 1117 C C . ASP A 1 135 ? 14.680 3.213 -18.363 1.00 76.38 135 ASP A C 1
ATOM 1119 O O . ASP A 1 135 ? 14.524 1.999 -18.467 1.00 76.38 135 ASP A O 1
ATOM 1123 N N . MET A 1 136 ? 14.481 3.851 -17.203 1.00 74.44 136 MET A N 1
ATOM 1124 C CA . MET A 1 136 ? 14.093 3.160 -15.969 1.00 74.44 136 MET A CA 1
ATOM 1125 C C . MET A 1 136 ? 12.728 2.476 -16.087 1.00 74.44 136 MET A C 1
ATOM 1127 O O . MET A 1 136 ? 12.528 1.414 -15.507 1.00 74.44 136 MET A O 1
ATOM 1131 N N . MET A 1 137 ? 11.788 3.061 -16.838 1.00 78.12 137 MET A N 1
ATOM 1132 C CA . MET A 1 137 ? 10.494 2.432 -17.116 1.00 78.12 137 MET A CA 1
ATOM 1133 C C . MET A 1 137 ? 10.675 1.086 -17.817 1.00 78.12 137 MET A C 1
ATOM 1135 O O . MET A 1 137 ? 10.082 0.093 -17.404 1.00 78.12 137 MET A O 1
ATOM 1139 N N . LEU A 1 138 ? 11.481 1.069 -18.883 1.00 77.62 138 LEU A N 1
ATOM 1140 C CA . LEU A 1 138 ? 11.712 -0.121 -19.696 1.00 77.62 138 LEU A CA 1
ATOM 1141 C C . LEU A 1 138 ? 12.429 -1.196 -18.879 1.00 77.62 138 LEU A C 1
ATOM 1143 O O . LEU A 1 138 ? 11.970 -2.334 -18.853 1.00 77.62 138 LEU A O 1
ATOM 1147 N N . ASP A 1 139 ? 13.458 -0.808 -18.120 1.00 76.81 139 ASP A N 1
ATOM 1148 C CA . ASP A 1 139 ? 14.174 -1.716 -17.223 1.00 76.81 139 ASP A CA 1
ATOM 1149 C C . ASP A 1 139 ? 13.241 -2.364 -16.188 1.00 76.81 139 ASP A C 1
ATOM 1151 O O . ASP A 1 139 ? 13.393 -3.542 -15.873 1.00 76.81 139 ASP A O 1
ATOM 1155 N N . ILE A 1 140 ? 12.280 -1.611 -15.645 1.00 77.38 140 ILE A N 1
ATOM 1156 C CA . ILE A 1 140 ? 11.273 -2.119 -14.704 1.00 77.38 140 ILE A CA 1
ATOM 1157 C C . ILE A 1 140 ? 10.352 -3.109 -15.416 1.00 77.38 140 ILE A C 1
ATOM 1159 O O . ILE A 1 140 ? 10.204 -4.237 -14.952 1.00 77.38 140 ILE A O 1
ATOM 1163 N N . VAL A 1 141 ? 9.748 -2.720 -16.542 1.00 79.31 141 VAL A N 1
ATOM 1164 C CA . VAL A 1 141 ? 8.788 -3.580 -17.254 1.00 79.31 141 VAL A CA 1
ATOM 1165 C C . VAL A 1 141 ? 9.430 -4.904 -17.673 1.00 79.31 141 VAL A C 1
ATOM 1167 O O . VAL A 1 141 ? 8.830 -5.954 -17.453 1.00 79.31 141 VAL A O 1
ATOM 1170 N N . ASP A 1 142 ? 10.663 -4.872 -18.182 1.00 75.69 142 ASP A N 1
ATOM 1171 C CA . ASP A 1 142 ? 11.395 -6.069 -18.617 1.00 75.69 142 ASP A CA 1
ATOM 1172 C C . ASP A 1 142 ? 11.760 -7.017 -17.462 1.00 75.69 142 ASP A C 1
ATOM 1174 O O . ASP A 1 142 ? 12.037 -8.196 -17.686 1.00 75.69 142 ASP A O 1
ATOM 1178 N N . GLN A 1 143 ? 11.774 -6.529 -16.219 1.00 75.88 143 GLN A N 1
ATOM 1179 C CA . GLN A 1 143 ? 12.143 -7.324 -15.043 1.00 75.88 143 GLN A CA 1
ATOM 1180 C C . GLN A 1 143 ? 10.941 -7.902 -14.284 1.00 75.88 143 GLN A C 1
ATOM 1182 O O . GLN A 1 143 ? 11.122 -8.694 -13.357 1.00 75.88 143 GLN A O 1
ATOM 1187 N N . PHE A 1 144 ? 9.715 -7.539 -14.661 1.00 76.06 144 PHE A N 1
ATOM 1188 C CA . PHE A 1 144 ? 8.508 -7.832 -13.892 1.00 76.06 144 PHE A CA 1
ATOM 1189 C C . PHE A 1 144 ? 7.429 -8.517 -14.751 1.00 76.06 144 PHE A C 1
ATOM 1191 O O . PHE A 1 144 ? 6.369 -7.955 -15.021 1.00 76.06 144 PHE A O 1
ATOM 1198 N N . ASP A 1 145 ? 7.668 -9.784 -15.105 1.00 72.81 145 ASP A N 1
ATOM 1199 C CA . ASP A 1 145 ? 6.760 -10.601 -15.934 1.00 72.81 145 ASP A CA 1
ATOM 1200 C C . ASP A 1 145 ? 5.388 -10.907 -15.289 1.00 72.81 145 ASP A C 1
ATOM 1202 O O . ASP A 1 145 ? 4.422 -11.215 -15.989 1.00 72.81 145 ASP A O 1
ATOM 1206 N N . ASP A 1 146 ? 5.297 -10.854 -13.955 1.00 78.56 146 ASP A N 1
ATOM 1207 C CA . ASP A 1 146 ? 4.117 -11.284 -13.184 1.00 78.56 146 ASP A CA 1
ATOM 1208 C C . ASP A 1 146 ? 3.162 -10.136 -12.792 1.00 78.56 146 ASP A C 1
ATOM 1210 O O . ASP A 1 146 ? 2.121 -10.386 -12.163 1.00 78.56 146 ASP A O 1
ATOM 1214 N N . ILE A 1 147 ? 3.510 -8.891 -13.140 1.00 83.56 147 ILE A N 1
ATOM 1215 C CA . ILE A 1 147 ? 2.648 -7.717 -12.963 1.00 83.56 147 ILE A CA 1
ATOM 1216 C C . ILE A 1 147 ? 1.623 -7.676 -14.095 1.00 83.56 147 ILE A C 1
ATOM 1218 O O . ILE A 1 147 ? 1.972 -7.652 -15.272 1.00 83.56 147 ILE A O 1
ATOM 1222 N N . ASP A 1 148 ? 0.345 -7.592 -13.730 1.00 85.06 148 ASP A N 1
ATOM 1223 C CA . ASP A 1 148 ? -0.740 -7.505 -14.706 1.00 85.06 148 ASP A CA 1
ATOM 1224 C C . ASP A 1 148 ? -0.911 -6.062 -15.221 1.00 85.06 148 ASP A C 1
ATOM 1226 O O . ASP A 1 148 ? -1.335 -5.853 -16.352 1.00 85.06 148 ASP A O 1
ATOM 1230 N N . ASN A 1 149 ? -0.619 -5.054 -14.388 1.00 84.38 149 ASN A N 1
ATOM 1231 C CA . ASN A 1 149 ? -0.807 -3.641 -14.721 1.00 84.38 149 ASN A CA 1
ATOM 1232 C C . ASN A 1 149 ? 0.330 -2.777 -14.167 1.00 84.38 149 ASN A C 1
ATOM 1234 O O . ASN A 1 149 ? 0.579 -2.787 -12.960 1.00 84.38 149 ASN A O 1
ATOM 1238 N N . PHE A 1 150 ? 0.934 -1.949 -15.015 1.00 82.50 150 PHE A N 1
ATOM 1239 C CA . PHE A 1 150 ? 1.802 -0.863 -14.567 1.00 82.50 150 PHE A CA 1
ATOM 1240 C C . PHE A 1 150 ? 1.121 0.477 -14.792 1.00 82.50 150 PHE A C 1
ATOM 1242 O O . PHE A 1 150 ? 0.441 0.673 -15.796 1.00 82.50 150 PHE A O 1
ATOM 1249 N N . LEU A 1 151 ? 1.328 1.401 -13.862 1.00 82.88 151 LEU A N 1
ATOM 1250 C CA . LEU A 1 151 ? 0.963 2.798 -14.026 1.00 82.88 151 LEU A CA 1
ATOM 1251 C C . LEU A 1 151 ? 2.199 3.635 -13.727 1.00 82.88 151 LEU A C 1
ATOM 1253 O O . LEU A 1 151 ? 2.681 3.649 -12.597 1.00 82.88 151 LEU A O 1
ATOM 1257 N N . PHE A 1 152 ? 2.709 4.329 -14.735 1.00 79.06 152 PHE A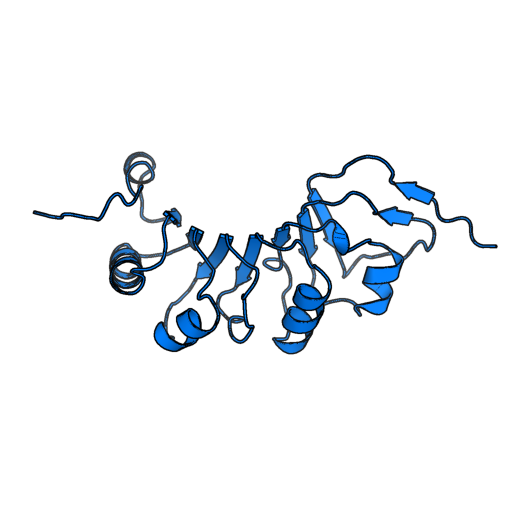 N 1
ATOM 1258 C CA . PHE A 1 152 ? 3.876 5.187 -14.583 1.00 79.06 152 PHE A CA 1
ATOM 1259 C C . PHE A 1 152 ? 3.452 6.651 -14.518 1.00 79.06 152 PHE A C 1
ATOM 1261 O O . PHE A 1 152 ? 2.635 7.100 -15.319 1.00 79.06 152 PHE A O 1
ATOM 1268 N N . SER A 1 153 ? 4.029 7.398 -13.581 1.00 74.00 153 SER A N 1
ATOM 1269 C CA . SER A 1 153 ? 4.061 8.859 -13.629 1.00 74.00 153 SER A CA 1
ATOM 1270 C C . SER A 1 153 ? 5.497 9.305 -13.874 1.00 74.00 153 SER A C 1
ATOM 1272 O O . SER A 1 153 ? 6.392 8.893 -13.143 1.00 74.00 153 SER A O 1
ATOM 1274 N N . CYS A 1 154 ? 5.732 10.121 -14.900 1.00 68.94 154 CYS A N 1
ATOM 1275 C CA . CYS A 1 154 ? 7.042 10.718 -15.154 1.00 68.94 154 CYS A CA 1
ATOM 1276 C C . CYS A 1 154 ? 6.885 12.184 -15.516 1.00 68.94 154 CYS A C 1
ATOM 1278 O O . CYS A 1 154 ? 6.031 12.531 -16.334 1.00 68.94 154 CYS A O 1
ATOM 1280 N N . ASP A 1 155 ? 7.742 13.018 -14.939 1.00 63.66 155 ASP A N 1
ATOM 1281 C CA . ASP A 1 155 ? 7.781 14.452 -15.221 1.00 63.66 155 ASP A CA 1
ATOM 1282 C C . ASP A 1 155 ? 8.327 14.761 -16.628 1.00 63.66 155 ASP A C 1
ATOM 1284 O O . ASP A 1 155 ? 8.084 15.843 -17.159 1.00 63.66 155 ASP A O 1
ATOM 1288 N N . GLU A 1 156 ? 9.052 13.821 -17.250 1.00 62.28 156 GLU A N 1
ATOM 1289 C CA . GLU A 1 156 ? 9.548 13.957 -18.627 1.00 62.28 156 GLU A CA 1
ATOM 1290 C C . GLU A 1 156 ? 8.487 13.627 -19.689 1.00 62.28 156 GLU A C 1
ATOM 1292 O O . GLU A 1 156 ? 8.672 13.987 -20.853 1.00 62.28 156 GLU A O 1
ATOM 1297 N N . PHE A 1 157 ? 7.381 12.968 -19.316 1.00 60.09 157 PHE A N 1
ATOM 1298 C CA . PHE A 1 157 ? 6.311 12.654 -20.261 1.00 60.09 157 PHE A CA 1
ATOM 1299 C C . PHE A 1 157 ? 5.438 13.883 -20.507 1.00 60.09 157 PHE A C 1
ATOM 1301 O O . PHE A 1 157 ? 4.927 14.520 -19.584 1.00 60.09 157 PHE A O 1
ATOM 1308 N N . SER A 1 158 ? 5.224 14.201 -21.780 1.00 54.66 158 SER A N 1
ATOM 1309 C CA . SER A 1 158 ? 4.170 15.142 -22.167 1.00 54.66 158 SER A CA 1
ATOM 1310 C C . SER A 1 158 ? 2.781 14.549 -21.857 1.00 54.66 158 SER A C 1
ATOM 1312 O O . SER A 1 158 ? 2.630 13.329 -21.812 1.00 54.66 158 SER A O 1
ATOM 1314 N N . GLU A 1 159 ? 1.747 15.378 -21.636 1.00 52.59 159 GLU A N 1
ATOM 1315 C CA . GLU A 1 159 ? 0.379 14.904 -21.303 1.00 52.59 159 GLU A CA 1
ATOM 1316 C C . GLU A 1 15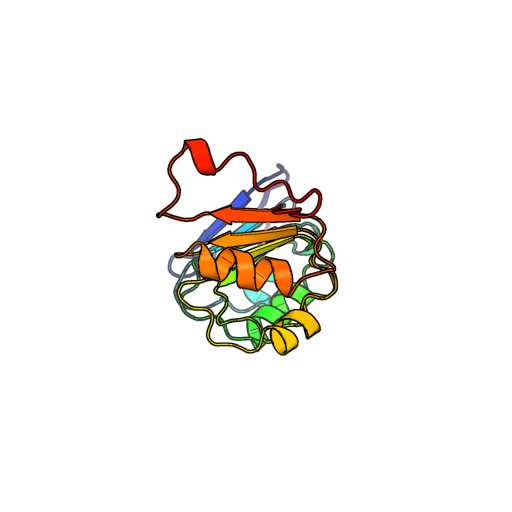9 ? -0.184 13.887 -22.323 1.00 52.59 159 GLU A C 1
ATOM 1318 O O . GLU A 1 159 ? -1.019 13.057 -21.966 1.00 52.59 159 GLU A O 1
ATOM 1323 N N . ASP A 1 160 ? 0.316 13.901 -23.564 1.00 50.09 160 ASP A N 1
ATOM 1324 C CA . ASP A 1 160 ? -0.068 12.976 -24.635 1.00 50.09 160 ASP A CA 1
ATOM 1325 C C . ASP A 1 160 ? 0.603 11.584 -24.525 1.00 50.09 160 ASP A C 1
ATOM 1327 O O . ASP A 1 160 ? 0.085 10.609 -25.065 1.00 50.09 160 ASP A O 1
ATOM 1331 N N . GLU A 1 161 ? 1.723 11.451 -23.803 1.00 50.06 161 GLU A N 1
ATOM 1332 C CA . GLU A 1 161 ? 2.445 10.178 -23.599 1.00 50.06 161 GLU A CA 1
ATOM 1333 C C . GLU A 1 161 ? 1.933 9.384 -22.385 1.00 50.06 161 GLU A C 1
ATOM 1335 O O . GLU A 1 161 ? 2.183 8.183 -22.277 1.00 50.06 161 GLU A O 1
ATOM 1340 N N . TYR A 1 162 ? 1.162 10.026 -21.499 1.00 45.44 162 TYR A N 1
ATOM 1341 C CA . TYR A 1 162 ? 0.564 9.408 -20.307 1.00 45.44 162 TYR A CA 1
ATOM 1342 C C . TYR A 1 162 ? -0.464 8.306 -20.629 1.00 45.44 162 TYR A C 1
ATOM 1344 O O . TYR A 1 162 ? -0.805 7.510 -19.752 1.00 45.44 162 TYR A O 1
ATOM 1352 N N . LEU A 1 163 ? -1.007 8.274 -21.854 1.00 42.03 163 LEU A N 1
ATOM 1353 C CA . LEU A 1 163 ? -2.226 7.520 -22.167 1.00 42.03 163 LEU A CA 1
ATOM 1354 C C . LEU A 1 163 ? -2.020 6.080 -22.673 1.00 42.03 163 LEU A C 1
ATOM 1356 O O . LEU A 1 163 ? -2.987 5.321 -22.690 1.00 42.03 163 LEU A O 1
ATOM 1360 N N . GLU A 1 164 ? -0.810 5.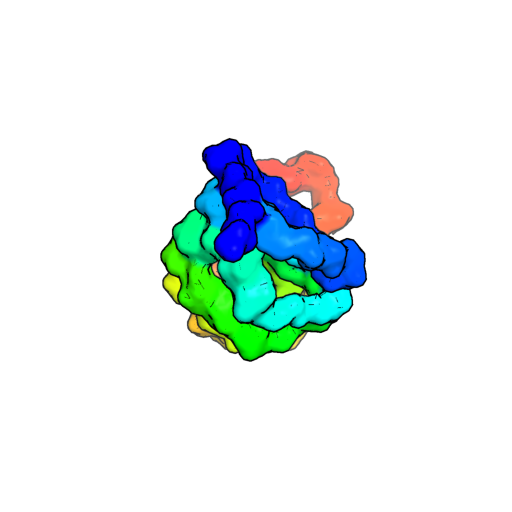671 -23.065 1.00 43.72 164 GLU A N 1
ATOM 1361 C CA . GLU A 1 164 ? -0.585 4.393 -23.774 1.00 43.72 164 GLU A CA 1
ATOM 1362 C C . GLU A 1 164 ? 0.510 3.503 -23.159 1.00 43.72 164 GLU A C 1
ATOM 1364 O O . GLU A 1 164 ? 1.264 2.840 -23.865 1.00 43.72 164 GLU A O 1
ATOM 1369 N N . VAL A 1 165 ? 0.571 3.401 -21.829 1.00 48.09 165 VAL A N 1
ATOM 1370 C CA . VAL A 1 165 ? 1.247 2.258 -21.177 1.00 48.09 165 VAL A CA 1
ATOM 1371 C C . VAL A 1 165 ? 0.219 1.408 -20.428 1.00 48.09 165 VAL A C 1
ATOM 1373 O O . VAL A 1 165 ? 0.378 1.051 -19.268 1.00 48.09 165 VAL A O 1
ATOM 1376 N N . PHE A 1 166 ? -0.878 1.070 -21.112 1.00 44.47 166 PHE A N 1
ATOM 1377 C CA . PHE A 1 166 ? -1.638 -0.137 -20.793 1.00 44.47 166 PHE A CA 1
ATOM 1378 C C . PHE A 1 166 ? -0.869 -1.308 -21.401 1.00 44.47 166 PHE A C 1
ATOM 1380 O O . PHE A 1 166 ? -0.836 -1.473 -22.619 1.00 44.47 166 PHE A O 1
ATOM 1387 N N . ILE A 1 167 ? -0.192 -2.086 -20.559 1.00 44.50 167 ILE A N 1
ATOM 1388 C CA . ILE A 1 167 ? 0.590 -3.243 -20.998 1.00 44.50 167 ILE A CA 1
ATOM 1389 C C . ILE A 1 167 ? -0.369 -4.363 -21.406 1.00 44.50 167 ILE A C 1
ATOM 1391 O O . ILE A 1 167 ? -0.678 -5.261 -20.638 1.00 44.50 167 ILE A O 1
ATOM 1395 N N . ASP A 1 168 ? -0.797 -4.337 -22.664 1.00 36.62 168 ASP A N 1
ATOM 1396 C CA . ASP A 1 168 ? -0.872 -5.564 -23.449 1.00 36.62 168 ASP A CA 1
ATOM 1397 C C . ASP A 1 168 ? 0.492 -5.701 -24.130 1.00 36.62 168 ASP A C 1
ATOM 1399 O O . ASP A 1 168 ? 0.696 -5.211 -25.235 1.00 36.62 168 ASP A O 1
ATOM 1403 N N . LYS A 1 169 ? 1.453 -6.271 -23.385 1.00 42.94 169 LYS A N 1
ATOM 1404 C CA . LYS A 1 169 ? 2.820 -6.653 -23.793 1.00 42.94 169 LYS A CA 1
ATOM 1405 C C . LYS A 1 169 ? 3.423 -5.798 -24.912 1.00 42.94 169 LYS A C 1
ATOM 1407 O O . LYS A 1 169 ? 3.193 -6.062 -26.090 1.00 42.94 169 LYS A O 1
ATOM 1412 N N . LEU A 1 170 ? 4.270 -4.846 -24.517 1.00 42.00 170 LEU A N 1
ATOM 1413 C CA . LEU A 1 170 ? 5.141 -4.047 -25.383 1.00 42.00 170 LEU A CA 1
ATOM 1414 C C . LEU A 1 170 ? 5.807 -4.907 -26.476 1.00 42.00 170 LEU A C 1
ATOM 1416 O O . LEU A 1 170 ? 6.881 -5.472 -26.292 1.00 42.00 170 LEU A O 1
ATOM 1420 N N . HIS A 1 171 ? 5.177 -4.996 -27.644 1.00 30.88 171 HIS A N 1
ATOM 1421 C CA . HIS A 1 171 ? 5.825 -5.418 -28.875 1.00 30.88 171 HIS A CA 1
ATOM 1422 C C . HIS A 1 171 ? 6.321 -4.151 -29.569 1.00 30.88 171 HIS A C 1
ATOM 1424 O O . HIS A 1 171 ? 5.634 -3.584 -30.417 1.00 30.88 171 HIS A O 1
ATOM 1430 N N . PHE A 1 172 ? 7.516 -3.690 -29.198 1.00 34.44 172 PHE A N 1
ATOM 1431 C CA . PHE A 1 172 ? 8.256 -2.763 -30.050 1.00 34.44 172 PHE A CA 1
ATOM 1432 C C . PHE A 1 172 ? 8.788 -3.558 -31.252 1.00 34.44 172 PHE A C 1
ATOM 1434 O O . PHE A 1 172 ? 9.588 -4.481 -31.087 1.00 34.44 172 PHE A O 1
ATOM 1441 N N . HIS A 1 173 ? 8.271 -3.251 -32.443 1.00 30.30 173 HIS A N 1
ATOM 1442 C CA . HIS A 1 173 ? 8.802 -3.731 -33.722 1.00 30.30 173 HIS A CA 1
ATOM 1443 C C . HIS A 1 173 ? 9.980 -2.880 -34.192 1.00 30.30 173 HIS A C 1
ATOM 1445 O O . HIS A 1 173 ? 9.910 -1.642 -34.026 1.00 30.30 173 HIS A O 1
#

Sequence (173 aa):
MEKYLFYENKIDSLLIDIVRFIISPIHRFTQVKSLILCGSTLMSLDVLKTIMDFNQIEKFDFFLIESLSTHELNILIKHCPRLNFLIMDYNSLFVRLSQIHTLRLDVDFLSLSIDNFWHTAQNVKTLEISINSKDMMLDIVDQFDDIDNFLFSCDEFSEDEYLEVFIDKLHFH

Secondary structure (DSSP, 8-state):
----EEE-S-EEEEEEESSS----TTEEE-SEEEEEEEEEEPPPHHHHHHHB-GGG--EEEEEEEEE--HHHHHHHHHT-TT--EEEEEGGG--S--TT-SEEEEE-S---S-HHHHHHHHTT--EEEEEES-HHHHHHHHHH-TT-SEEEEEETTS-TTTTT----S-----

Radius of gyration: 18.15 Å; chains: 1; bounding box: 40×29×66 Å

pLDDT: mean 74.56, std 15.32, range [30.3, 94.75]